Protein AF-A0A4U7I122-F1 (afdb_monomer_lite)

Organism: Streptococcus pyogenes (NCBI:txid1314)

Radius of gyration: 11.85 Å; chains: 1; bounding box: 24×24×35 Å

Secondary structure (DSSP, 8-state):
-BGGGTS-HHHHHHHHHH-TTS-SSSBTTSHHHHHHHHHHHHHHHHTSB-TTSPBPHHHHHHHHHHHHHHHTT--

pLDDT: mean 94.46, std 2.46, range [87.56, 97.75]

Foldseek 3Di:
DQQLVQDDPVLVVLCCPVPVVQDRGDDLPDPSVVVNLVSLVVCLVPPQADPVRDGDPSNVSSVVSVVSCVVVVSD

Sequence (75 aa):
MKLKSILNDSQIDFVKNELPGLPVDIDVNSEKYDVFCEGIETYYQTESFDEKYNITAKGKLAESIIDLLTDKGYW

Structure (mmCIF, N/CA/C/O backbone):
data_AF-A0A4U7I122-F1
#
_entry.id   AF-A0A4U7I122-F1
#
loop_
_atom_site.group_PDB
_atom_site.id
_atom_site.type_symbol
_atom_site.label_atom_id
_atom_site.label_alt_id
_atom_site.label_comp_id
_atom_site.label_asym_id
_atom_site.label_entity_id
_atom_site.label_seq_id
_atom_site.pdbx_PDB_ins_code
_atom_site.Cartn_x
_atom_site.Cartn_y
_atom_site.Cartn_z
_atom_site.occupancy
_atom_site.B_iso_or_equiv
_atom_site.auth_seq_id
_atom_site.auth_comp_id
_atom_site.auth_asym_id
_atom_site.auth_atom_id
_atom_site.pdbx_PDB_model_num
ATOM 1 N N . MET A 1 1 ? 9.153 -1.109 -15.283 1.00 88.06 1 MET A N 1
ATOM 2 C CA . MET A 1 1 ? 7.732 -1.539 -15.300 1.00 88.06 1 MET A CA 1
ATOM 3 C C . MET A 1 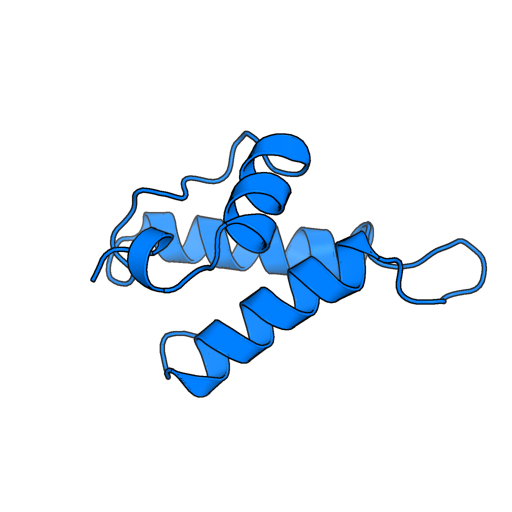1 ? 6.919 -0.527 -14.513 1.00 88.06 1 MET A C 1
ATOM 5 O O . MET A 1 1 ? 7.397 -0.065 -13.488 1.00 88.06 1 MET A O 1
ATOM 9 N N . LYS A 1 2 ? 5.722 -0.143 -14.971 1.00 92.19 2 LYS A N 1
ATOM 10 C CA . LYS A 1 2 ? 4.936 0.891 -14.282 1.00 92.19 2 LYS A CA 1
ATOM 11 C C . LYS A 1 2 ? 4.195 0.328 -13.071 1.00 92.19 2 LYS A C 1
ATOM 13 O O . LYS A 1 2 ? 3.455 -0.641 -13.218 1.00 92.19 2 LYS A O 1
ATOM 18 N N . LEU A 1 3 ? 4.305 0.987 -11.921 1.00 92.00 3 LEU A N 1
ATOM 19 C CA . LEU A 1 3 ? 3.635 0.574 -10.685 1.00 92.00 3 LEU A CA 1
ATOM 20 C C . LEU A 1 3 ? 2.110 0.457 -10.856 1.00 92.00 3 LEU A C 1
ATOM 22 O O . LEU A 1 3 ? 1.524 -0.571 -10.535 1.00 92.00 3 LEU A O 1
ATOM 26 N N . LYS A 1 4 ? 1.474 1.442 -11.501 1.00 92.19 4 LYS A N 1
ATOM 27 C CA . LYS A 1 4 ? 0.038 1.403 -11.844 1.00 92.19 4 LYS A CA 1
ATOM 28 C C . LYS A 1 4 ? -0.413 0.224 -12.724 1.00 92.19 4 LYS A C 1
ATOM 30 O O . LYS A 1 4 ? -1.606 0.023 -12.868 1.00 92.19 4 LYS A O 1
ATOM 35 N N . SER A 1 5 ? 0.507 -0.496 -13.377 1.00 93.56 5 SER A N 1
ATOM 36 C CA . SER A 1 5 ? 0.173 -1.717 -14.140 1.00 93.56 5 SER A CA 1
ATOM 37 C C . SER A 1 5 ? 0.251 -2.994 -13.303 1.00 93.56 5 SER A C 1
ATOM 39 O O . SER A 1 5 ? -0.145 -4.057 -13.771 1.00 93.56 5 SER A O 1
ATOM 41 N N . ILE A 1 6 ? 0.780 -2.885 -12.085 1.00 94.25 6 ILE A N 1
ATOM 42 C CA . ILE A 1 6 ? 0.898 -3.970 -11.114 1.00 94.25 6 ILE A CA 1
ATOM 43 C C . ILE A 1 6 ? -0.271 -3.905 -10.130 1.00 94.25 6 ILE A C 1
ATOM 45 O O . ILE A 1 6 ? -0.870 -4.935 -9.831 1.00 94.25 6 ILE A O 1
ATOM 49 N N . LEU A 1 7 ? -0.593 -2.700 -9.654 1.00 95.06 7 LEU A N 1
ATOM 50 C CA . LEU A 1 7 ? -1.684 -2.454 -8.714 1.00 95.06 7 LEU A CA 1
ATOM 51 C C . LEU A 1 7 ? -3.057 -2.547 -9.391 1.00 95.06 7 LEU A C 1
ATOM 53 O O . LEU A 1 7 ? -3.203 -2.217 -10.568 1.00 95.06 7 LEU A O 1
ATOM 57 N N . ASN A 1 8 ? -4.071 -2.943 -8.623 1.00 96.00 8 ASN A N 1
ATOM 58 C CA . ASN A 1 8 ? -5.469 -2.876 -9.055 1.00 96.00 8 ASN A CA 1
ATOM 59 C C . ASN A 1 8 ? -6.105 -1.504 -8.752 1.00 96.00 8 ASN A C 1
ATOM 61 O O . ASN A 1 8 ? -5.544 -0.693 -8.012 1.00 96.00 8 ASN A O 1
ATOM 65 N N . ASP A 1 9 ? -7.302 -1.259 -9.290 1.00 96.25 9 ASP A 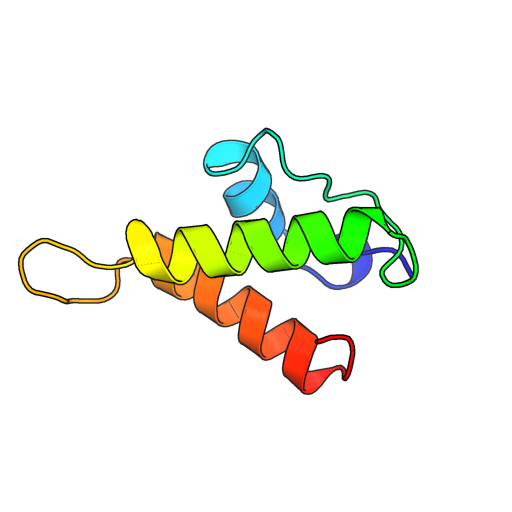N 1
ATOM 66 C CA . ASP A 1 9 ? -8.000 0.026 -9.141 1.00 96.25 9 ASP A CA 1
ATOM 67 C C . ASP A 1 9 ? -8.250 0.403 -7.673 1.00 96.25 9 ASP A C 1
ATOM 69 O O . ASP A 1 9 ? -8.017 1.543 -7.284 1.00 96.25 9 ASP A O 1
ATOM 73 N N . SER A 1 10 ? -8.636 -0.556 -6.823 1.00 96.44 10 SER A N 1
ATOM 74 C CA . SER A 1 10 ? -8.881 -0.298 -5.397 1.00 96.44 10 SER A CA 1
ATOM 75 C C . SER A 1 10 ? -7.613 0.109 -4.643 1.00 96.44 10 SER A C 1
ATOM 77 O O . SER A 1 10 ? -7.662 0.986 -3.783 1.00 96.44 10 SER A O 1
ATOM 79 N N . GLN A 1 11 ? -6.470 -0.494 -4.973 1.00 96.50 11 GLN A N 1
ATOM 80 C CA . GLN A 1 11 ? -5.168 -0.130 -4.414 1.00 96.50 11 GLN A CA 1
ATOM 81 C C . GLN A 1 11 ? -4.733 1.255 -4.902 1.00 96.50 11 GLN A C 1
ATOM 83 O O . GLN A 1 11 ? -4.263 2.070 -4.113 1.00 96.50 11 GLN A O 1
ATOM 88 N N . ILE A 1 12 ? -4.935 1.555 -6.187 1.00 95.69 12 ILE A N 1
ATOM 89 C CA . ILE A 1 12 ? -4.620 2.867 -6.761 1.00 95.69 12 ILE A CA 1
ATOM 90 C C . ILE A 1 12 ? -5.470 3.964 -6.110 1.00 95.69 12 ILE A C 1
ATOM 92 O O . ILE A 1 12 ? -4.943 5.024 -5.766 1.00 95.69 12 ILE A O 1
ATOM 96 N N . ASP A 1 13 ? -6.766 3.721 -5.928 1.00 96.00 13 ASP A N 1
ATOM 97 C CA . ASP A 1 13 ? -7.680 4.668 -5.291 1.00 96.00 13 ASP A CA 1
ATOM 98 C C . ASP A 1 13 ? -7.341 4.871 -3.815 1.00 96.00 13 ASP A C 1
ATOM 100 O O . ASP A 1 13 ? -7.354 6.005 -3.336 1.00 96.00 13 ASP A O 1
ATOM 104 N N . PHE A 1 14 ? -6.975 3.803 -3.104 1.00 96.38 14 PHE A N 1
ATOM 105 C CA . PHE A 1 14 ? -6.454 3.900 -1.743 1.00 96.38 14 PHE A CA 1
ATOM 106 C C . PHE A 1 14 ? -5.242 4.835 -1.676 1.00 96.38 14 PHE A C 1
ATOM 108 O O . PHE A 1 14 ? -5.273 5.802 -0.917 1.00 96.38 14 PHE A O 1
ATOM 115 N N . VAL A 1 15 ? -4.219 4.618 -2.511 1.00 96.06 15 VAL A N 1
ATOM 116 C CA . VAL A 1 15 ? -3.016 5.462 -2.489 1.00 96.06 15 VAL A CA 1
ATOM 117 C C . VAL A 1 15 ? -3.361 6.913 -2.806 1.00 96.06 15 VAL A C 1
ATOM 119 O O . VAL A 1 15 ? -2.905 7.815 -2.117 1.00 96.06 15 VAL A O 1
ATOM 122 N N . LYS A 1 16 ? -4.206 7.173 -3.806 1.00 94.69 16 LYS A N 1
ATOM 123 C CA . LYS A 1 16 ? -4.575 8.551 -4.164 1.00 94.69 16 LYS A CA 1
ATOM 124 C C . LYS A 1 16 ? -5.344 9.280 -3.062 1.00 94.69 16 LYS A C 1
ATOM 126 O O . LYS A 1 16 ? -5.167 10.487 -2.919 1.00 94.69 16 LYS A O 1
ATOM 131 N N . ASN A 1 17 ? -6.210 8.577 -2.333 1.00 95.12 17 ASN A N 1
ATOM 132 C CA . ASN A 1 17 ? -7.077 9.184 -1.324 1.00 95.12 17 ASN A CA 1
ATOM 133 C C . ASN A 1 17 ? -6.388 9.323 0.036 1.00 95.12 17 ASN A C 1
ATOM 135 O O . ASN A 1 17 ? -6.522 10.357 0.683 1.00 95.12 17 ASN A O 1
ATOM 139 N N . GLU A 1 18 ? -5.650 8.301 0.463 1.00 95.00 18 GLU A N 1
ATOM 140 C CA . GLU A 1 18 ? -5.029 8.259 1.791 1.00 95.00 18 GLU A CA 1
ATOM 141 C C . GLU A 1 18 ? -3.590 8.781 1.778 1.00 95.00 18 GLU A C 1
ATOM 143 O O . GLU A 1 18 ? -3.103 9.299 2.779 1.00 95.00 18 GLU A O 1
ATOM 148 N N . LEU A 1 19 ? -2.910 8.677 0.634 1.00 94.69 19 LEU A N 1
ATOM 149 C CA . LEU A 1 19 ? -1.497 9.011 0.465 1.00 94.69 19 LEU A CA 1
ATOM 150 C C . LEU A 1 19 ? -1.294 9.897 -0.782 1.00 94.69 19 LEU A C 1
ATOM 152 O O . LEU A 1 19 ? -0.514 9.549 -1.670 1.00 94.69 19 LEU A O 1
ATOM 156 N N . PRO A 1 20 ? -1.957 11.069 -0.883 1.00 90.75 20 PRO A N 1
ATOM 157 C CA . PRO A 1 20 ? -1.982 11.884 -2.106 1.00 90.75 20 PRO A CA 1
ATOM 158 C C . PRO A 1 20 ? -0.603 12.381 -2.577 1.00 90.75 20 PRO A C 1
ATOM 160 O O . PRO A 1 20 ? -0.454 12.790 -3.728 1.00 90.75 20 PRO A O 1
ATOM 163 N N . GLY A 1 21 ? 0.409 12.360 -1.703 1.00 89.44 21 GLY A N 1
ATOM 164 C CA . GLY A 1 21 ? 1.797 12.682 -2.044 1.00 89.44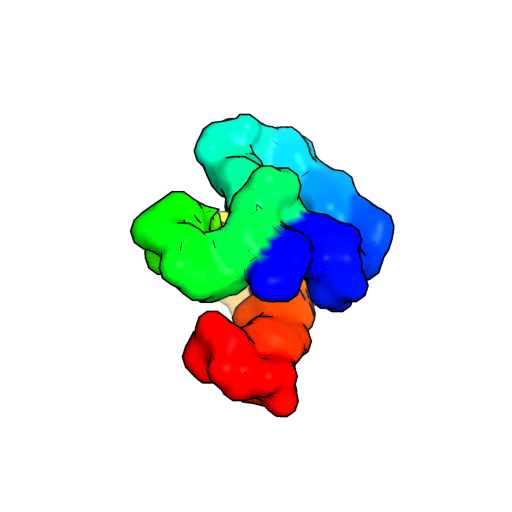 21 GLY A CA 1
ATOM 165 C C . GLY A 1 21 ? 2.582 11.527 -2.676 1.00 89.44 21 GLY A C 1
ATOM 166 O O . GLY A 1 21 ? 3.664 11.766 -3.214 1.00 89.44 21 GLY A O 1
ATOM 167 N N . LEU A 1 22 ? 2.064 10.294 -2.634 1.00 93.25 22 LEU A N 1
ATOM 168 C CA . LEU A 1 22 ? 2.762 9.125 -3.154 1.00 93.25 22 LEU A CA 1
ATOM 169 C C . LEU A 1 22 ? 2.555 8.962 -4.663 1.00 93.25 22 LEU A C 1
ATOM 171 O O . LEU A 1 22 ? 1.422 8.893 -5.153 1.00 93.25 22 LEU A O 1
ATOM 175 N N . PRO A 1 23 ? 3.645 8.870 -5.441 1.00 89.88 23 PRO A N 1
ATOM 176 C CA . PRO A 1 23 ? 3.537 8.805 -6.883 1.00 89.88 23 PRO A CA 1
ATOM 177 C C . PRO A 1 23 ? 3.228 7.369 -7.345 1.00 89.88 23 PRO A C 1
ATOM 179 O O . PRO A 1 23 ? 4.047 6.471 -7.210 1.00 89.88 23 PRO A O 1
ATOM 182 N N . VAL A 1 24 ? 2.057 7.157 -7.956 1.00 90.75 24 VAL A N 1
ATOM 183 C CA . VAL A 1 24 ? 1.625 5.836 -8.479 1.00 90.75 24 VAL A CA 1
ATOM 184 C C . VAL A 1 24 ? 1.980 5.590 -9.954 1.00 90.75 24 VAL A C 1
ATOM 186 O O . VAL A 1 24 ? 2.011 4.449 -10.413 1.00 90.75 24 VAL A O 1
ATOM 189 N N . ASP A 1 25 ? 2.273 6.644 -10.727 1.00 92.62 25 ASP A N 1
ATOM 190 C CA . ASP A 1 25 ? 2.676 6.543 -12.145 1.00 92.62 25 ASP A CA 1
ATOM 191 C C . ASP A 1 25 ? 4.203 6.571 -12.332 1.00 92.62 25 ASP A C 1
ATOM 193 O O . ASP A 1 25 ? 4.765 7.298 -13.159 1.00 92.62 25 ASP A O 1
ATOM 197 N N . ILE A 1 26 ? 4.894 5.765 -11.536 1.00 93.94 26 ILE A N 1
ATOM 198 C CA . ILE A 1 26 ? 6.355 5.643 -11.529 1.00 93.94 26 ILE A CA 1
ATOM 199 C C . ILE A 1 26 ? 6.799 4.286 -12.060 1.00 93.94 26 ILE A C 1
ATOM 201 O O . ILE A 1 26 ? 5.988 3.372 -12.229 1.00 93.94 26 ILE A O 1
ATOM 205 N N . ASP A 1 27 ? 8.087 4.179 -12.375 1.00 93.94 27 ASP A N 1
ATOM 206 C CA . ASP A 1 27 ? 8.703 2.884 -12.650 1.00 93.94 27 ASP A CA 1
ATOM 207 C C . ASP A 1 27 ? 9.165 2.246 -11.335 1.00 93.94 27 ASP A C 1
ATOM 209 O O . ASP A 1 27 ? 9.698 2.955 -10.480 1.00 93.94 27 ASP A O 1
ATOM 213 N N . VAL A 1 28 ? 8.990 0.932 -11.191 1.00 92.50 28 VAL A N 1
ATOM 214 C CA . VAL A 1 28 ? 9.476 0.162 -10.030 1.00 92.50 28 VAL A CA 1
ATOM 215 C C . VAL A 1 28 ? 10.999 0.221 -9.862 1.00 92.50 28 VAL A C 1
ATOM 217 O O . VAL A 1 28 ? 11.497 0.011 -8.772 1.00 92.50 28 VAL A O 1
ATOM 220 N N . ASN A 1 29 ? 11.746 0.566 -10.916 1.00 90.50 29 ASN A N 1
ATOM 221 C CA . ASN A 1 29 ? 13.202 0.746 -10.846 1.00 90.50 29 ASN A CA 1
ATOM 222 C C . ASN A 1 29 ? 13.631 2.207 -10.603 1.00 90.50 29 ASN A C 1
ATOM 224 O O . ASN A 1 29 ? 14.800 2.542 -10.783 1.00 90.50 29 ASN A O 1
ATOM 228 N N . SER A 1 30 ? 12.693 3.114 -10.320 1.00 93.00 30 SER A N 1
ATOM 229 C CA . SER A 1 30 ? 13.009 4.532 -10.102 1.00 93.00 30 SER A CA 1
ATOM 230 C C . SER A 1 30 ? 13.260 4.829 -8.628 1.00 93.00 30 SER A C 1
ATOM 232 O O . SER A 1 30 ? 12.624 4.229 -7.779 1.00 93.00 30 SER A O 1
ATOM 234 N N . GLU A 1 31 ? 14.073 5.838 -8.312 1.00 90.12 31 GLU A N 1
ATOM 235 C CA . GLU A 1 31 ? 14.285 6.299 -6.922 1.00 90.12 31 GLU A CA 1
ATOM 236 C C . GLU A 1 31 ? 12.976 6.704 -6.216 1.00 90.12 31 GLU A C 1
ATOM 238 O O . GLU A 1 31 ? 12.856 6.667 -4.998 1.00 90.12 31 GLU A O 1
ATOM 243 N N . LYS A 1 32 ? 11.949 7.081 -6.988 1.00 92.31 32 LYS A N 1
ATOM 244 C CA . LYS A 1 32 ? 10.617 7.401 -6.454 1.00 92.31 32 LYS A CA 1
ATOM 245 C C . LYS A 1 32 ? 9.849 6.166 -5.982 1.00 92.31 32 LYS A C 1
ATOM 247 O O . LYS A 1 32 ? 8.833 6.328 -5.314 1.00 92.31 32 LYS A O 1
ATOM 252 N N . TYR A 1 33 ? 10.282 4.969 -6.371 1.00 94.88 33 TYR A N 1
ATOM 253 C CA . TYR A 1 33 ? 9.677 3.715 -5.940 1.00 94.88 33 TYR A CA 1
ATOM 254 C C . TYR A 1 33 ? 10.003 3.421 -4.482 1.00 94.88 33 TYR A C 1
ATOM 256 O O . TYR A 1 33 ? 9.091 3.094 -3.735 1.00 94.88 33 TYR A O 1
ATOM 264 N N . ASP A 1 34 ? 11.235 3.680 -4.046 1.00 93.38 34 ASP A N 1
ATOM 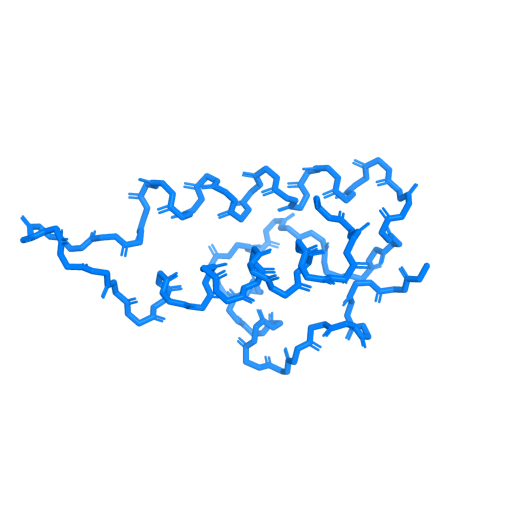265 C CA . ASP A 1 34 ? 11.606 3.547 -2.634 1.00 93.38 34 ASP A CA 1
ATOM 266 C C . ASP A 1 34 ? 10.750 4.470 -1.753 1.00 93.38 34 ASP A C 1
ATOM 268 O O . ASP A 1 34 ? 10.211 4.040 -0.739 1.00 93.38 34 ASP A O 1
ATOM 272 N N . VAL A 1 35 ? 10.508 5.706 -2.210 1.00 94.19 35 VAL A N 1
ATOM 273 C CA . VAL A 1 35 ? 9.595 6.657 -1.546 1.00 94.19 35 VAL A CA 1
ATOM 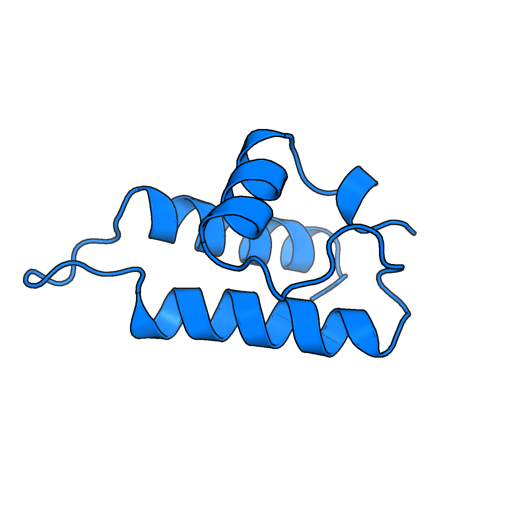274 C C . VAL A 1 35 ? 8.155 6.132 -1.501 1.00 94.19 35 VAL A C 1
ATOM 276 O O . VAL A 1 35 ? 7.441 6.350 -0.523 1.00 94.19 35 VAL A O 1
ATOM 279 N N . PHE A 1 36 ? 7.703 5.451 -2.559 1.00 96.19 36 PHE A N 1
ATOM 280 C CA . PHE A 1 36 ? 6.394 4.800 -2.571 1.00 96.19 36 PHE A CA 1
ATOM 281 C C . PHE A 1 36 ? 6.321 3.682 -1.527 1.00 96.19 36 PHE A C 1
ATOM 283 O O . PHE A 1 36 ? 5.387 3.676 -0.727 1.00 96.19 36 PHE A O 1
ATOM 290 N N . CYS A 1 37 ? 7.303 2.779 -1.504 1.00 95.75 37 CYS A N 1
ATOM 291 C CA . CYS A 1 37 ? 7.358 1.673 -0.552 1.00 95.75 37 CYS A CA 1
ATOM 292 C C . CYS A 1 37 ? 7.396 2.182 0.892 1.00 95.75 37 CYS A C 1
ATOM 294 O O . CYS A 1 37 ? 6.548 1.800 1.694 1.00 95.75 37 CYS A O 1
ATOM 296 N N . GLU A 1 38 ? 8.284 3.128 1.201 1.00 95.69 38 GLU A N 1
ATOM 297 C CA . GLU A 1 38 ? 8.393 3.727 2.537 1.00 95.69 38 GLU A CA 1
ATOM 298 C C . GLU A 1 38 ? 7.071 4.368 2.986 1.00 95.69 38 GLU A C 1
ATOM 300 O O . GLU A 1 38 ? 6.656 4.218 4.136 1.00 95.69 38 GLU A O 1
ATOM 305 N N . GLY A 1 39 ? 6.357 5.045 2.082 1.00 96.25 39 GLY A N 1
ATOM 306 C CA . GLY A 1 39 ? 5.064 5.642 2.408 1.00 96.25 39 GLY A CA 1
ATOM 307 C C . GLY A 1 39 ? 3.959 4.616 2.676 1.00 96.25 39 GLY A C 1
ATOM 308 O O . GLY A 1 39 ? 3.156 4.817 3.589 1.00 96.25 39 GLY A O 1
ATOM 309 N N . ILE A 1 40 ? 3.921 3.513 1.921 1.00 97.31 40 ILE A N 1
ATOM 310 C CA . ILE A 1 40 ? 2.981 2.408 2.169 1.00 97.31 40 ILE A CA 1
ATOM 311 C C . ILE A 1 40 ? 3.306 1.713 3.492 1.00 97.31 40 ILE A C 1
ATOM 313 O O . ILE A 1 40 ? 2.399 1.465 4.284 1.00 97.31 40 ILE A O 1
ATOM 317 N N . GLU A 1 41 ? 4.583 1.435 3.753 1.00 96.75 41 GLU A N 1
ATOM 318 C CA . GLU A 1 41 ? 5.034 0.813 4.998 1.00 96.75 41 GLU A CA 1
ATOM 319 C C . GLU A 1 41 ? 4.729 1.701 6.208 1.00 96.75 41 GLU A C 1
ATOM 321 O O . GLU A 1 41 ? 4.184 1.225 7.202 1.00 96.75 41 GLU A O 1
ATOM 326 N N . THR A 1 42 ? 4.990 3.005 6.100 1.00 96.81 42 THR A N 1
ATOM 327 C CA . THR A 1 42 ? 4.672 3.973 7.156 1.00 96.81 42 THR A CA 1
ATOM 328 C C . THR A 1 42 ? 3.178 3.960 7.462 1.00 96.81 42 THR A C 1
ATOM 330 O O . THR A 1 42 ? 2.791 3.798 8.616 1.00 96.81 42 THR A O 1
ATOM 333 N N . TYR A 1 43 ? 2.323 4.045 6.436 1.00 96.75 43 TYR A N 1
ATOM 334 C CA . TYR A 1 43 ? 0.873 3.955 6.622 1.00 96.75 43 TYR A CA 1
ATOM 335 C C . TYR A 1 43 ? 0.456 2.629 7.266 1.00 96.75 43 TYR A C 1
ATOM 337 O O . TYR A 1 43 ? -0.412 2.593 8.146 1.00 96.75 43 TYR A O 1
ATOM 345 N N . TYR A 1 44 ? 1.081 1.528 6.842 1.00 96.38 44 TYR A N 1
ATOM 346 C CA . TYR A 1 44 ? 0.832 0.217 7.421 1.00 96.38 44 TYR A CA 1
ATOM 347 C C . TYR A 1 44 ? 1.145 0.185 8.922 1.00 96.38 44 TYR A C 1
ATOM 349 O O . TYR A 1 44 ? 0.372 -0.336 9.719 1.00 96.38 44 TYR A O 1
ATOM 357 N N . GLN A 1 45 ? 2.240 0.809 9.340 1.00 94.88 45 GLN A N 1
ATOM 358 C CA . GLN A 1 45 ? 2.665 0.799 10.735 1.00 94.88 45 GLN A CA 1
ATOM 359 C C . GLN A 1 45 ? 1.884 1.780 11.620 1.00 94.88 45 GLN A C 1
ATOM 361 O O . GLN A 1 45 ? 1.672 1.483 12.797 1.00 94.88 45 GLN A O 1
ATOM 366 N N . THR A 1 46 ? 1.456 2.933 11.092 1.00 94.44 46 THR A N 1
ATOM 367 C CA . THR A 1 46 ? 0.894 4.015 11.921 1.00 94.44 46 THR A CA 1
ATOM 368 C C . THR A 1 46 ? -0.623 4.163 11.837 1.00 94.44 46 THR A C 1
ATOM 370 O O . THR A 1 46 ? -1.238 4.519 12.836 1.00 94.44 46 THR A O 1
ATOM 373 N N . GLU A 1 47 ? -1.243 3.875 10.688 1.00 93.88 47 GLU A N 1
ATOM 374 C CA . GLU A 1 47 ? -2.664 4.189 10.421 1.00 93.88 47 GLU A CA 1
ATOM 375 C C . GLU A 1 47 ? -3.539 2.943 10.183 1.00 93.88 47 GLU A C 1
ATOM 377 O O . GLU A 1 47 ? -4.755 3.032 9.994 1.00 93.88 47 GLU A O 1
ATOM 382 N N . SER A 1 48 ? -2.944 1.748 10.168 1.00 95.31 48 SER A N 1
ATOM 383 C CA . SER A 1 48 ? -3.653 0.529 9.750 1.00 95.31 48 SER A CA 1
ATOM 384 C C . SER A 1 48 ? -4.382 -0.209 10.859 1.00 95.31 48 SER A C 1
ATOM 386 O O . SER A 1 48 ? -5.097 -1.164 10.559 1.00 95.31 48 SER A O 1
ATOM 388 N N . PHE A 1 49 ? -4.264 0.237 12.108 1.00 95.06 49 PHE A N 1
ATOM 389 C CA . PHE A 1 49 ? -4.861 -0.418 13.268 1.00 95.06 49 PHE A CA 1
ATOM 390 C C . PHE A 1 49 ? -5.812 0.528 14.003 1.00 95.06 49 PHE A C 1
ATOM 392 O O . PHE A 1 49 ? -5.521 1.708 14.174 1.00 95.06 49 PHE A O 1
ATOM 399 N N . ASP A 1 50 ? -6.962 0.008 14.431 1.00 93.94 50 ASP A N 1
ATOM 400 C CA . ASP A 1 50 ? -7.869 0.740 15.316 1.00 93.94 50 ASP A CA 1
ATOM 401 C C . ASP A 1 50 ? -7.366 0.741 16.776 1.00 93.94 50 ASP A C 1
ATOM 403 O O . ASP A 1 50 ? -6.389 0.079 17.126 1.00 93.94 50 ASP A O 1
ATOM 407 N N . GLU A 1 51 ? -8.064 1.448 17.670 1.00 92.50 51 GLU A N 1
ATOM 408 C CA . GLU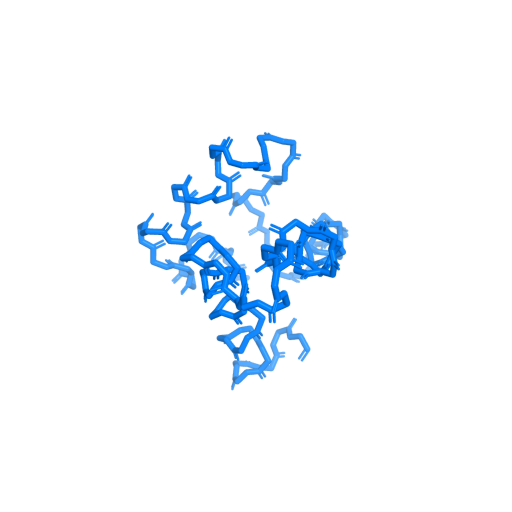 A 1 51 ? -7.721 1.518 19.104 1.00 92.50 51 GLU A CA 1
ATOM 409 C C . GLU A 1 51 ? -7.713 0.150 19.815 1.00 92.50 51 GLU A C 1
ATOM 411 O O . GLU A 1 51 ? -7.195 0.014 20.923 1.00 92.50 51 GLU A O 1
ATOM 416 N N . LYS A 1 52 ? -8.309 -0.874 19.196 1.00 95.00 52 LYS A N 1
ATOM 417 C CA . LYS A 1 52 ? -8.360 -2.251 19.694 1.00 95.00 52 LYS A CA 1
ATOM 418 C C . LYS A 1 52 ? -7.316 -3.142 19.017 1.00 95.00 52 LYS A C 1
ATOM 420 O O . LYS A 1 52 ? -7.378 -4.357 19.194 1.00 95.00 52 LYS A O 1
ATOM 425 N N . TYR A 1 53 ? -6.377 -2.557 18.273 1.00 88.94 53 TYR A N 1
ATOM 426 C CA . TYR A 1 53 ? -5.347 -3.246 17.499 1.00 88.94 53 TYR A CA 1
ATOM 427 C C . TYR A 1 53 ? -5.899 -4.174 16.406 1.00 88.94 53 TYR A C 1
ATOM 429 O O . TYR A 1 53 ? -5.212 -5.096 15.967 1.00 88.94 53 TYR A O 1
ATOM 437 N N . ASN A 1 54 ? -7.129 -3.950 15.933 1.00 95.38 54 ASN A N 1
ATOM 438 C CA . ASN A 1 54 ? -7.636 -4.657 14.761 1.00 95.38 54 ASN A CA 1
ATOM 439 C C . ASN A 1 54 ? -7.189 -3.938 13.493 1.00 95.38 54 ASN A C 1
ATOM 441 O O . ASN A 1 54 ? -7.304 -2.716 13.394 1.00 95.38 54 ASN A O 1
ATOM 445 N N . ILE A 1 55 ? -6.760 -4.710 12.494 1.00 95.56 55 ILE A N 1
ATOM 446 C CA . ILE A 1 55 ? -6.435 -4.159 11.182 1.00 95.56 55 ILE A CA 1
ATOM 447 C C . ILE A 1 55 ? -7.692 -3.581 10.515 1.00 95.56 55 ILE A C 1
ATOM 449 O O . ILE A 1 55 ? -8.734 -4.239 10.390 1.00 95.56 55 ILE A O 1
ATOM 453 N N . THR A 1 56 ? -7.599 -2.330 10.080 1.00 96.56 56 THR A N 1
ATOM 454 C CA . THR A 1 56 ? -8.685 -1.614 9.412 1.00 96.56 56 THR A CA 1
ATOM 455 C C . THR A 1 56 ? -8.835 -2.078 7.962 1.00 96.56 56 THR A C 1
ATOM 457 O O . THR A 1 56 ? -7.954 -2.716 7.387 1.00 96.56 56 THR A O 1
ATOM 460 N N . ALA A 1 57 ? -9.958 -1.743 7.319 1.00 95.31 57 ALA A N 1
ATOM 461 C CA . ALA A 1 57 ? -10.153 -2.049 5.899 1.00 95.31 57 ALA A CA 1
ATOM 462 C C . ALA A 1 57 ? -9.081 -1.396 5.005 1.00 95.31 57 ALA A C 1
ATOM 464 O O . ALA A 1 57 ? -8.629 -2.008 4.041 1.00 95.31 57 ALA A O 1
ATOM 465 N N . LYS A 1 58 ? -8.650 -0.177 5.351 1.00 95.69 58 LYS A N 1
ATOM 466 C CA . LYS A 1 58 ? -7.564 0.529 4.661 1.00 95.69 58 LYS A CA 1
ATOM 467 C C . LYS A 1 58 ? -6.207 -0.106 4.959 1.00 95.69 58 LYS A C 1
ATOM 469 O O . LYS A 1 58 ? -5.405 -0.267 4.048 1.00 95.69 58 LYS A O 1
ATOM 474 N N . GLY A 1 59 ? -5.998 -0.563 6.192 1.00 96.56 59 GLY A N 1
ATOM 475 C CA . GLY A 1 59 ? -4.808 -1.318 6.567 1.00 96.56 59 GLY A CA 1
ATOM 476 C C . GLY A 1 59 ? -4.633 -2.606 5.774 1.00 96.56 59 GLY A C 1
ATOM 477 O O . GLY A 1 59 ? -3.552 -2.867 5.264 1.00 96.56 59 GLY A O 1
ATOM 478 N N . LYS A 1 60 ? -5.721 -3.352 5.552 1.00 97.06 60 LYS A N 1
ATOM 479 C CA . LYS A 1 60 ? -5.708 -4.533 4.670 1.00 97.06 60 LYS A CA 1
ATOM 480 C C . LYS A 1 60 ? -5.362 -4.190 3.221 1.00 97.06 60 LYS A C 1
ATOM 482 O O . LYS A 1 60 ? -4.768 -5.006 2.525 1.00 97.06 60 LYS A O 1
ATOM 487 N N . LEU A 1 61 ? -5.744 -3.003 2.740 1.00 97.50 61 LEU A N 1
ATOM 488 C CA . LEU A 1 61 ? -5.352 -2.549 1.404 1.00 97.50 61 LEU A CA 1
ATOM 489 C C . LEU A 1 61 ? -3.854 -2.240 1.349 1.00 97.50 61 LEU A C 1
ATOM 491 O O . LEU A 1 61 ? -3.205 -2.692 0.408 1.00 97.50 61 LEU A O 1
ATOM 495 N N . ALA A 1 62 ? -3.306 -1.551 2.353 1.00 97.38 62 ALA A N 1
ATOM 496 C CA . ALA A 1 62 ? -1.867 -1.319 2.466 1.00 97.38 62 ALA A CA 1
ATOM 497 C C . ALA A 1 62 ? -1.080 -2.643 2.536 1.00 97.38 62 ALA A C 1
ATOM 499 O O . ALA A 1 62 ? -0.179 -2.849 1.728 1.00 97.38 62 ALA A O 1
ATOM 500 N N . GLU A 1 63 ? -1.490 -3.574 3.404 1.00 97.50 63 GLU A N 1
ATOM 501 C CA . GLU A 1 63 ? -0.927 -4.931 3.508 1.00 97.50 63 GLU A CA 1
ATOM 502 C C . GLU A 1 63 ? -0.950 -5.652 2.152 1.00 97.50 63 GLU A C 1
ATOM 504 O O . GLU A 1 63 ? 0.082 -6.107 1.671 1.00 97.50 63 GLU A O 1
ATOM 509 N N . SER A 1 64 ? -2.092 -5.638 1.452 1.00 97.75 64 SER A N 1
ATOM 510 C CA . SER A 1 64 ? -2.216 -6.286 0.138 1.00 97.75 64 SER A CA 1
ATOM 511 C C . SER A 1 64 ? -1.283 -5.715 -0.936 1.00 97.75 64 SER A C 1
ATOM 513 O O . SER A 1 64 ? -0.971 -6.405 -1.905 1.00 97.75 64 SER A O 1
ATOM 515 N N . ILE A 1 65 ? -0.877 -4.445 -0.816 1.00 97.44 65 ILE A N 1
ATOM 516 C CA . ILE A 1 65 ? 0.092 -3.823 -1.728 1.00 97.44 65 ILE A CA 1
ATOM 517 C C . ILE A 1 65 ? 1.493 -4.348 -1.415 1.00 97.44 65 ILE A C 1
ATOM 519 O O . ILE A 1 65 ? 2.206 -4.723 -2.343 1.00 97.44 65 ILE A O 1
ATOM 523 N N . ILE A 1 66 ? 1.864 -4.399 -0.132 1.00 97.06 66 ILE A N 1
ATOM 524 C CA . ILE A 1 66 ? 3.160 -4.922 0.325 1.00 97.06 66 ILE A CA 1
ATOM 525 C C . ILE A 1 66 ? 3.312 -6.382 -0.113 1.00 97.06 66 ILE A C 1
ATOM 527 O O . ILE A 1 66 ? 4.296 -6.724 -0.772 1.00 97.06 66 ILE A O 1
ATOM 531 N N . ASP A 1 67 ? 2.304 -7.213 0.163 1.00 97.44 67 ASP A N 1
ATOM 532 C CA . ASP A 1 67 ? 2.294 -8.630 -0.209 1.00 97.44 67 ASP A CA 1
ATOM 533 C C . ASP A 1 67 ? 2.443 -8.806 -1.725 1.00 97.44 67 ASP A C 1
ATOM 535 O O . ASP A 1 67 ? 3.303 -9.547 -2.194 1.00 97.44 67 ASP A O 1
ATOM 539 N N . LEU A 1 68 ? 1.661 -8.062 -2.518 1.00 96.81 68 LEU A N 1
ATOM 540 C CA . LEU A 1 68 ? 1.699 -8.136 -3.979 1.00 96.81 68 LEU A CA 1
ATOM 541 C C . LEU A 1 68 ? 3.072 -7.773 -4.562 1.00 96.81 68 LEU A C 1
ATOM 543 O O . LEU A 1 68 ? 3.500 -8.373 -5.552 1.00 96.81 68 LEU A O 1
ATOM 547 N N . LEU A 1 69 ? 3.728 -6.750 -4.010 1.00 95.38 69 LEU A N 1
ATOM 548 C CA . LEU A 1 69 ? 5.033 -6.295 -4.486 1.00 95.38 69 LEU A CA 1
ATOM 549 C C . LEU A 1 69 ? 6.146 -7.258 -4.059 1.00 95.38 69 LEU A C 1
ATOM 551 O O . LEU A 1 69 ? 6.999 -7.576 -4.891 1.00 95.38 69 LEU A O 1
ATOM 555 N N . THR A 1 70 ? 6.069 -7.796 -2.840 1.00 95.69 70 THR A N 1
ATOM 556 C CA . THR A 1 70 ? 6.969 -8.846 -2.333 1.00 95.69 70 THR A CA 1
ATOM 557 C C . THR A 1 70 ? 6.857 -10.117 -3.178 1.00 95.69 70 THR A C 1
ATOM 559 O O . THR A 1 70 ? 7.855 -10.615 -3.697 1.00 95.69 70 THR A O 1
ATOM 562 N N . ASP A 1 71 ? 5.635 -10.597 -3.430 1.00 96.31 71 ASP A N 1
ATOM 563 C CA . ASP A 1 71 ? 5.365 -11.801 -4.231 1.00 96.31 71 ASP A CA 1
ATOM 564 C C . ASP A 1 71 ? 5.901 -11.692 -5.665 1.00 96.31 71 ASP A C 1
ATOM 566 O O . ASP A 1 71 ? 6.271 -12.686 -6.296 1.00 96.31 71 ASP A O 1
ATOM 570 N N . LYS A 1 72 ? 5.936 -10.473 -6.207 1.00 92.56 72 LYS A N 1
ATOM 571 C CA . LYS A 1 72 ? 6.460 -10.193 -7.548 1.00 92.56 72 LYS A CA 1
ATOM 572 C C . LYS A 1 72 ? 7.963 -9.906 -7.570 1.00 92.56 72 LYS A C 1
ATOM 574 O O . LYS A 1 72 ? 8.506 -9.724 -8.661 1.00 92.56 72 LYS A O 1
ATOM 579 N N . GLY A 1 73 ? 8.626 -9.885 -6.413 1.00 92.94 73 GLY A N 1
ATOM 580 C CA . GLY A 1 73 ? 10.051 -9.582 -6.276 1.00 92.94 73 GLY A CA 1
ATOM 581 C C . GLY A 1 73 ? 10.395 -8.120 -6.565 1.00 92.94 73 GLY A C 1
ATOM 582 O O . GLY A 1 73 ? 11.501 -7.831 -7.018 1.00 92.94 73 GLY A O 1
ATOM 583 N N . TYR A 1 74 ? 9.434 -7.215 -6.371 1.00 89.50 74 TYR A N 1
ATOM 584 C CA . TYR A 1 74 ? 9.648 -5.769 -6.449 1.00 89.50 74 TYR A CA 1
ATOM 585 C C . TYR A 1 74 ? 9.861 -5.137 -5.073 1.00 89.50 74 TYR A C 1
ATOM 587 O O . TYR A 1 74 ? 10.197 -3.959 -5.018 1.00 89.50 74 TYR A O 1
ATOM 595 N N . TRP A 1 75 ? 9.653 -5.882 -3.988 1.00 87.56 75 TRP A N 1
ATOM 596 C CA . TRP A 1 75 ? 9.908 -5.465 -2.612 1.00 87.56 75 TRP A CA 1
ATOM 597 C C . TRP A 1 75 ? 10.779 -6.519 -1.931 1.00 87.56 75 TRP A C 1
ATOM 599 O O . TRP A 1 75 ? 10.489 -7.722 -2.135 1.00 87.56 75 TRP A O 1
#